Protein AF-A0A4R0XQH2-F1 (afdb_monomer_lite)

Structure (mmCIF, N/CA/C/O backbone):
data_AF-A0A4R0XQH2-F1
#
_entry.id   AF-A0A4R0XQH2-F1
#
loop_
_atom_site.group_PDB
_atom_site.id
_atom_site.type_symbol
_atom_site.label_atom_id
_atom_site.label_alt_id
_atom_site.label_comp_id
_atom_site.label_asym_id
_atom_site.label_entity_id
_atom_site.label_seq_id
_atom_site.pdbx_PDB_ins_code
_atom_site.Cartn_x
_atom_site.Cartn_y
_atom_site.Cartn_z
_atom_site.occupancy
_atom_site.B_iso_or_equiv
_atom_site.auth_seq_id
_atom_site.auth_comp_id
_atom_site.auth_asym_id
_atom_site.auth_atom_id
_atom_site.pdbx_PDB_model_num
ATOM 1 N N . MET A 1 1 ? 12.093 19.478 -3.278 1.00 37.38 1 MET A N 1
ATOM 2 C CA . MET A 1 1 ? 11.097 18.768 -4.104 1.00 37.38 1 MET A CA 1
ATOM 3 C C . MET A 1 1 ? 11.784 17.522 -4.631 1.00 37.38 1 MET A C 1
ATOM 5 O O . MET A 1 1 ? 12.547 17.656 -5.579 1.00 37.38 1 MET A O 1
ATOM 9 N N . SER A 1 2 ? 11.611 16.366 -3.983 1.00 43.06 2 SER A N 1
ATOM 10 C CA . SER A 1 2 ? 12.019 15.093 -4.594 1.00 43.06 2 SER A CA 1
ATOM 11 C C . SER A 1 2 ? 11.134 14.845 -5.810 1.00 43.06 2 SER A C 1
ATOM 13 O O . SER A 1 2 ? 9.915 15.009 -5.730 1.00 43.06 2 SER A O 1
ATOM 15 N N . GLY A 1 3 ? 11.756 14.562 -6.954 1.00 51.09 3 GLY A N 1
ATOM 16 C CA . GLY A 1 3 ? 11.044 14.127 -8.154 1.00 51.09 3 GLY A CA 1
ATOM 17 C C . GLY A 1 3 ? 10.484 12.713 -7.966 1.00 51.09 3 GLY A C 1
ATOM 18 O O . GLY A 1 3 ? 10.901 12.020 -7.044 1.00 51.09 3 GLY A O 1
ATOM 19 N N . PRO A 1 4 ? 9.537 12.272 -8.807 1.00 57.19 4 PRO A N 1
ATOM 20 C CA . PRO A 1 4 ? 9.018 10.911 -8.728 1.00 57.19 4 PRO A CA 1
ATOM 21 C C . PRO A 1 4 ? 10.150 9.894 -8.928 1.00 57.19 4 PRO A C 1
ATOM 23 O O . PRO A 1 4 ? 10.922 10.010 -9.883 1.00 57.19 4 PRO A O 1
ATOM 26 N N . ALA A 1 5 ? 10.236 8.898 -8.044 1.00 60.41 5 ALA A N 1
ATOM 27 C CA . ALA A 1 5 ? 11.120 7.755 -8.226 1.00 60.41 5 ALA A CA 1
ATOM 28 C C . ALA A 1 5 ? 10.648 6.949 -9.448 1.00 60.41 5 ALA A C 1
ATOM 30 O O . ALA A 1 5 ? 9.477 6.570 -9.559 1.00 60.41 5 ALA A O 1
ATOM 31 N N . ILE A 1 6 ? 11.554 6.735 -10.404 1.00 57.88 6 ILE A N 1
ATOM 32 C CA . ILE A 1 6 ? 11.260 6.031 -11.656 1.00 57.88 6 ILE A CA 1
ATOM 33 C C . ILE A 1 6 ? 11.747 4.589 -11.521 1.00 57.88 6 ILE A C 1
ATOM 35 O O . ILE A 1 6 ? 12.952 4.348 -11.445 1.00 57.88 6 ILE A O 1
ATOM 39 N N . TYR A 1 7 ? 10.827 3.625 -11.569 1.00 61.66 7 TYR A N 1
ATOM 40 C CA . TYR A 1 7 ? 11.166 2.204 -11.678 1.00 61.66 7 TYR A CA 1
ATOM 41 C C . TYR A 1 7 ? 11.381 1.867 -13.153 1.00 61.66 7 TYR A C 1
ATOM 43 O O . TYR A 1 7 ? 10.463 1.476 -13.876 1.00 61.66 7 TYR A O 1
ATOM 51 N N . VAL A 1 8 ? 12.615 2.098 -13.614 1.00 52.50 8 VAL A N 1
ATOM 52 C CA . VAL A 1 8 ? 13.013 2.051 -15.035 1.00 52.50 8 VAL A CA 1
ATOM 53 C C . VAL A 1 8 ? 12.855 0.654 -15.653 1.00 52.50 8 VAL A C 1
ATOM 55 O O . VAL A 1 8 ? 12.690 0.549 -16.864 1.00 52.50 8 VAL A O 1
ATOM 58 N N . THR A 1 9 ? 12.837 -0.414 -14.854 1.00 53.66 9 THR A N 1
ATOM 59 C CA . THR A 1 9 ? 12.627 -1.786 -15.345 1.00 53.66 9 THR A CA 1
ATOM 60 C C . THR A 1 9 ? 11.201 -2.069 -15.824 1.00 53.66 9 THR A C 1
ATOM 62 O O . THR A 1 9 ? 11.040 -2.949 -16.662 1.00 53.66 9 THR A O 1
ATOM 65 N N . GLU A 1 10 ? 10.186 -1.324 -15.362 1.00 62.84 10 GLU A N 1
ATOM 66 C CA . GLU A 1 10 ? 8.766 -1.592 -15.683 1.00 62.84 10 GLU A CA 1
ATOM 67 C C . GLU A 1 10 ? 8.022 -0.404 -16.319 1.00 62.84 10 GLU A C 1
ATOM 69 O O . GLU A 1 10 ? 6.828 -0.485 -16.594 1.00 62.84 10 GLU A O 1
ATOM 74 N N . GLY A 1 11 ? 8.697 0.729 -16.552 1.00 75.69 11 GLY A N 1
ATOM 75 C CA . GLY A 1 11 ? 8.049 1.917 -17.121 1.00 75.69 11 GLY A CA 1
ATOM 76 C C . GLY A 1 11 ? 7.010 2.551 -16.187 1.00 75.69 11 GLY A C 1
ATOM 77 O O . GLY A 1 11 ? 6.127 3.273 -16.637 1.00 75.69 11 GLY A O 1
ATOM 78 N N . ILE A 1 12 ? 7.094 2.299 -14.881 1.00 84.56 12 ILE A N 1
ATOM 79 C CA . ILE A 1 12 ? 6.172 2.836 -13.879 1.00 84.56 12 ILE A CA 1
ATOM 80 C C . ILE A 1 12 ? 6.739 4.133 -13.282 1.00 84.56 12 ILE A C 1
ATOM 82 O O . ILE A 1 12 ? 7.846 4.157 -12.740 1.00 84.56 12 ILE A O 1
ATOM 86 N N . VAL A 1 13 ? 5.945 5.209 -13.333 1.00 86.19 13 VAL A N 1
ATOM 87 C CA . VAL A 1 13 ? 6.208 6.467 -12.617 1.00 86.19 13 VAL A CA 1
ATOM 88 C C . VAL A 1 13 ? 5.348 6.503 -11.369 1.00 86.19 13 VAL A C 1
ATOM 90 O O . VAL A 1 13 ? 4.129 6.673 -11.439 1.00 86.19 13 VAL A O 1
ATOM 93 N N . HIS A 1 14 ? 5.989 6.356 -10.218 1.00 87.56 14 HIS A N 1
ATOM 94 C CA . HIS A 1 14 ? 5.329 6.359 -8.925 1.00 87.56 14 HIS A CA 1
ATOM 95 C C . HIS A 1 14 ? 5.366 7.750 -8.280 1.00 87.56 14 HIS A C 1
ATOM 97 O O . HIS A 1 14 ? 6.379 8.447 -8.329 1.00 87.56 14 HIS A O 1
ATOM 103 N N . ASN A 1 15 ? 4.255 8.153 -7.657 1.00 88.88 15 ASN A N 1
ATOM 104 C CA . ASN A 1 15 ? 4.189 9.350 -6.825 1.00 88.88 15 ASN A CA 1
ATOM 105 C C . ASN A 1 15 ? 4.077 8.950 -5.338 1.00 88.88 15 ASN A C 1
ATOM 107 O O . ASN A 1 15 ? 2.963 8.683 -4.863 1.00 88.88 15 ASN A O 1
ATOM 111 N N . PRO A 1 16 ? 5.199 8.912 -4.595 1.00 87.56 16 PRO A N 1
ATOM 112 C CA . PRO A 1 16 ? 5.208 8.450 -3.207 1.00 87.56 16 PRO A CA 1
ATOM 113 C C . PRO A 1 16 ? 4.423 9.380 -2.276 1.00 87.56 16 PRO A C 1
ATOM 115 O O . PRO A 1 16 ? 3.645 8.916 -1.445 1.00 87.56 16 PRO A O 1
ATOM 118 N N . ALA A 1 17 ? 4.533 10.699 -2.454 1.00 88.62 17 ALA A N 1
ATOM 119 C CA . ALA A 1 17 ? 3.855 11.670 -1.595 1.00 88.62 17 ALA A CA 1
ATOM 120 C C . ALA A 1 17 ? 2.323 11.579 -1.706 1.00 88.62 17 ALA A C 1
ATOM 122 O O . ALA A 1 17 ? 1.615 11.551 -0.694 1.00 88.62 17 ALA A O 1
ATOM 123 N N . GLU A 1 18 ? 1.792 11.486 -2.929 1.00 89.88 18 GLU A N 1
ATOM 124 C CA . GLU A 1 18 ? 0.350 11.308 -3.135 1.00 89.88 18 GLU A CA 1
ATOM 125 C C . GLU A 1 18 ? -0.143 9.938 -2.666 1.00 89.88 18 GLU A C 1
ATOM 127 O O . GLU A 1 18 ? -1.270 9.821 -2.178 1.00 89.88 18 GLU A O 1
ATOM 132 N N . THR A 1 19 ? 0.696 8.909 -2.780 1.00 91.31 19 THR A N 1
ATOM 133 C CA . THR A 1 19 ? 0.398 7.564 -2.280 1.00 91.31 19 THR A CA 1
ATOM 134 C C . THR A 1 19 ? 0.252 7.560 -0.761 1.00 91.31 19 THR A C 1
ATOM 136 O O . THR A 1 19 ? -0.772 7.104 -0.246 1.00 91.31 19 THR A O 1
ATOM 139 N N . ILE A 1 20 ? 1.208 8.150 -0.036 1.00 91.50 20 ILE A N 1
ATOM 140 C CA . ILE A 1 20 ? 1.154 8.294 1.426 1.00 91.50 20 ILE A CA 1
ATOM 141 C C . ILE A 1 20 ? -0.084 9.102 1.839 1.00 91.50 20 ILE A C 1
ATOM 143 O O . ILE A 1 20 ? -0.816 8.703 2.750 1.00 91.50 20 ILE A O 1
ATOM 147 N N . ALA A 1 21 ? -0.373 10.208 1.146 1.00 91.56 21 ALA A N 1
ATOM 148 C CA . ALA A 1 21 ? -1.557 11.020 1.418 1.00 91.56 21 ALA A CA 1
ATOM 149 C C . ALA A 1 21 ? -2.862 10.227 1.214 1.00 91.56 21 ALA A C 1
ATOM 151 O O . ALA A 1 21 ? -3.758 10.266 2.064 1.00 91.56 21 ALA A O 1
ATOM 152 N N . ALA A 1 22 ? -2.965 9.464 0.121 1.00 93.44 22 ALA A N 1
ATOM 153 C CA . ALA A 1 22 ? -4.116 8.611 -0.160 1.00 93.44 22 ALA A CA 1
ATOM 154 C C . ALA A 1 22 ? -4.272 7.493 0.883 1.00 93.44 22 ALA A C 1
ATOM 156 O O . ALA A 1 22 ? -5.392 7.212 1.320 1.00 93.44 22 ALA A O 1
ATOM 157 N N . ALA A 1 23 ? -3.165 6.892 1.319 1.00 94.00 23 ALA A N 1
ATOM 158 C CA . ALA A 1 23 ? -3.156 5.827 2.313 1.00 94.00 23 ALA A CA 1
ATOM 159 C C . ALA A 1 23 ? -3.653 6.334 3.672 1.00 94.00 23 ALA A C 1
ATOM 161 O O . ALA A 1 23 ? -4.590 5.769 4.245 1.00 94.00 23 ALA A O 1
ATOM 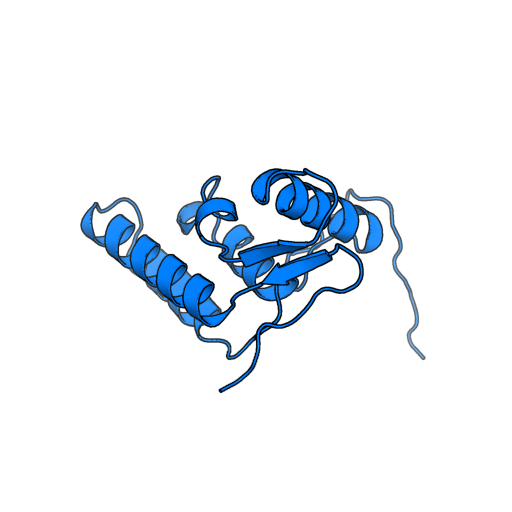162 N N . LYS A 1 24 ? -3.118 7.470 4.137 1.00 94.00 24 LYS A N 1
ATOM 163 C CA . LYS A 1 24 ? -3.565 8.143 5.367 1.00 94.00 24 LYS A CA 1
ATOM 164 C C . LYS A 1 24 ? -5.049 8.511 5.296 1.00 94.00 24 LYS A C 1
AT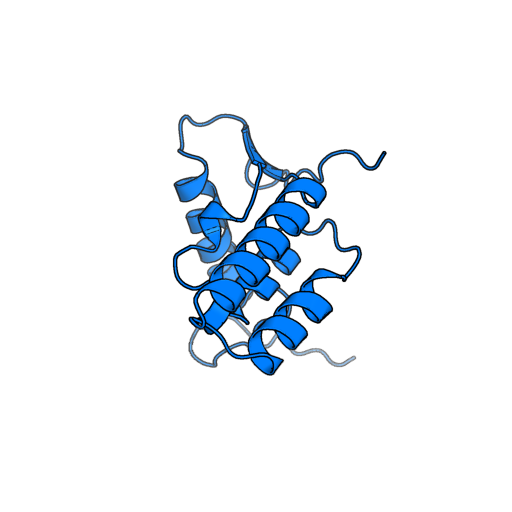OM 166 O O . LYS A 1 24 ? -5.797 8.245 6.237 1.00 94.00 24 LYS A O 1
ATOM 171 N N . ALA A 1 25 ? -5.518 9.037 4.163 1.00 94.75 25 ALA A N 1
ATOM 172 C CA . ALA A 1 25 ? -6.935 9.350 3.969 1.00 94.75 25 ALA A CA 1
ATOM 173 C C . ALA A 1 25 ? -7.839 8.103 4.045 1.00 94.75 25 ALA A C 1
ATOM 175 O O . ALA A 1 25 ? -8.926 8.161 4.632 1.00 94.75 25 ALA A O 1
ATOM 176 N N . LEU A 1 26 ? -7.401 6.964 3.492 1.00 94.50 26 LEU A N 1
ATOM 177 C CA . LEU A 1 26 ? -8.135 5.701 3.596 1.00 94.50 26 LEU A CA 1
ATOM 178 C C . LEU A 1 26 ? -8.209 5.213 5.046 1.00 94.50 26 LEU A C 1
ATOM 180 O O . LEU A 1 26 ? -9.296 4.839 5.491 1.00 94.50 26 LEU A O 1
ATOM 184 N N . ILE A 1 27 ? -7.097 5.267 5.789 1.00 95.00 27 ILE A N 1
ATOM 185 C CA . ILE A 1 27 ? -7.051 4.901 7.212 1.00 95.00 27 ILE A CA 1
ATOM 186 C C . ILE A 1 27 ? -8.074 5.726 7.998 1.00 95.00 27 ILE A C 1
ATOM 188 O O . ILE A 1 27 ? -8.924 5.154 8.685 1.00 95.00 27 ILE A O 1
ATOM 192 N N . VAL A 1 28 ? -8.059 7.058 7.851 1.00 95.00 28 VAL A N 1
ATOM 193 C CA . VAL A 1 28 ? -9.016 7.953 8.528 1.00 95.00 28 VAL A CA 1
ATOM 194 C C . VAL A 1 28 ? -10.453 7.583 8.172 1.00 95.00 28 VAL A C 1
ATOM 196 O O . VAL A 1 28 ? -11.297 7.447 9.058 1.00 95.00 28 VAL A O 1
ATOM 199 N N . ARG A 1 29 ? -10.743 7.360 6.885 1.00 94.38 29 ARG A N 1
ATOM 200 C CA . ARG A 1 29 ? -12.088 6.991 6.423 1.00 94.38 29 ARG A CA 1
ATOM 201 C C . ARG A 1 29 ? -12.549 5.653 7.003 1.00 94.38 29 ARG A C 1
ATOM 203 O O . ARG A 1 29 ? -13.697 5.551 7.433 1.00 94.38 29 ARG A O 1
ATOM 210 N N . LYS A 1 30 ? -11.692 4.629 7.016 1.00 93.88 30 LYS A N 1
ATOM 211 C CA . LYS A 1 30 ? -12.023 3.313 7.582 1.00 93.88 30 LYS A CA 1
ATOM 212 C C . LYS A 1 30 ? -12.198 3.391 9.100 1.00 93.88 30 LYS A C 1
ATOM 214 O O . LYS A 1 30 ? -13.141 2.796 9.618 1.00 93.88 30 LYS A O 1
ATOM 219 N N . ARG A 1 31 ? -11.389 4.195 9.800 1.00 95.31 31 ARG A N 1
ATOM 220 C CA . ARG A 1 31 ? -11.553 4.462 11.240 1.00 95.31 31 ARG A CA 1
ATOM 221 C C . ARG A 1 31 ? -12.859 5.162 11.569 1.00 95.31 31 ARG A C 1
ATOM 223 O O . ARG A 1 31 ? -13.556 4.716 12.473 1.00 95.31 31 ARG A O 1
ATOM 230 N N . ALA A 1 32 ? -13.221 6.197 10.815 1.00 94.94 32 ALA A N 1
ATOM 231 C CA . ALA A 1 32 ? -14.482 6.914 11.002 1.00 94.94 32 ALA A CA 1
ATOM 232 C C . ALA A 1 32 ? -15.708 6.005 10.807 1.00 94.94 32 ALA A C 1
ATOM 234 O O . ALA A 1 32 ? -16.733 6.193 11.452 1.00 94.94 32 ALA A O 1
ATOM 235 N N . ARG A 1 33 ? -15.589 4.990 9.943 1.00 95.06 33 ARG A N 1
ATOM 236 C CA . ARG A 1 33 ? -16.623 3.972 9.705 1.00 95.06 33 ARG A CA 1
ATOM 237 C C . ARG A 1 33 ? -16.567 2.789 10.674 1.00 95.06 33 ARG A C 1
ATOM 239 O O . ARG A 1 33 ? -17.331 1.849 10.492 1.00 95.06 33 ARG A O 1
ATOM 246 N N . LEU A 1 34 ? -15.655 2.805 11.651 1.00 93.94 34 LEU A N 1
ATOM 247 C CA . LEU A 1 34 ? -15.397 1.693 12.574 1.00 93.94 34 LEU A CA 1
ATOM 248 C C . LEU A 1 34 ? -15.056 0.367 11.864 1.00 93.94 34 LEU A C 1
ATOM 250 O O . LEU A 1 34 ? -15.228 -0.705 12.432 1.00 93.94 34 LEU A O 1
ATOM 254 N N . ALA A 1 35 ? -14.547 0.435 10.629 1.00 93.94 35 ALA A N 1
ATOM 255 C CA . ALA A 1 35 ? -14.175 -0.741 9.843 1.00 93.94 35 ALA A CA 1
ATOM 256 C C . ALA A 1 35 ? -12.828 -1.347 10.277 1.00 93.94 35 ALA A C 1
ATOM 258 O O . ALA A 1 35 ? -12.544 -2.492 9.949 1.00 93.94 35 ALA A O 1
ATOM 259 N N . ILE A 1 36 ? -12.006 -0.571 10.994 1.00 95.69 36 ILE A N 1
ATOM 260 C CA . ILE A 1 36 ? -10.721 -0.987 11.570 1.00 95.69 36 ILE A CA 1
ATOM 261 C C . ILE A 1 36 ? -10.562 -0.413 12.989 1.00 95.69 36 ILE A C 1
ATOM 263 O O . ILE A 1 36 ? -11.112 0.648 13.323 1.00 95.69 36 ILE A O 1
ATOM 267 N N . THR A 1 37 ? -9.795 -1.093 13.837 1.00 96.75 37 THR A N 1
ATOM 268 C CA . THR A 1 37 ? -9.529 -0.707 15.230 1.00 96.75 37 THR A CA 1
ATOM 269 C C . THR A 1 37 ? -8.505 0.426 15.339 1.00 96.75 37 THR A C 1
ATOM 271 O O . THR A 1 37 ? -7.863 0.821 14.365 1.00 96.75 37 THR A O 1
ATOM 274 N N . ALA A 1 38 ? -8.374 0.993 16.545 1.00 95.06 38 ALA A N 1
ATOM 275 C CA . ALA A 1 38 ? -7.394 2.045 16.826 1.00 95.06 38 ALA A CA 1
ATOM 276 C C . ALA A 1 38 ? -5.968 1.567 16.611 1.00 95.06 38 ALA A C 1
ATOM 278 O O . ALA A 1 38 ? -5.162 2.300 16.044 1.00 95.06 38 ALA A O 1
ATOM 279 N N . ASP A 1 39 ? -5.694 0.337 17.026 1.00 96.31 39 ASP A N 1
ATOM 280 C CA . ASP A 1 39 ? -4.362 -0.238 16.960 1.00 96.31 39 ASP A CA 1
ATOM 281 C C . ASP A 1 39 ? -3.991 -0.601 15.521 1.00 96.31 39 ASP A C 1
ATOM 283 O O . ASP A 1 39 ? -2.885 -0.281 15.099 1.00 96.31 39 ASP A O 1
ATOM 287 N N . GLN A 1 40 ? -4.937 -1.126 14.729 1.00 94.94 40 GLN A N 1
ATOM 288 C CA . GLN A 1 40 ? -4.739 -1.369 13.292 1.00 94.94 40 GLN A CA 1
ATOM 289 C C . GLN A 1 40 ? -4.399 -0.075 12.545 1.00 94.94 40 GLN A C 1
ATOM 291 O O . GLN A 1 40 ? -3.423 -0.013 11.802 1.00 94.94 40 GLN A O 1
ATOM 296 N N . ALA A 1 41 ? -5.162 0.998 12.782 1.00 94.69 41 ALA A N 1
ATOM 297 C CA . ALA A 1 41 ? -4.859 2.284 12.161 1.00 94.69 41 ALA A CA 1
ATOM 298 C C . ALA A 1 41 ? -3.544 2.889 12.642 1.00 94.69 41 ALA A C 1
ATOM 300 O O . ALA A 1 41 ? -2.832 3.459 11.825 1.00 94.69 41 ALA A O 1
ATOM 301 N N . ARG A 1 42 ? -3.221 2.785 13.938 1.00 94.81 42 ARG A N 1
ATOM 302 C CA . ARG A 1 42 ? -1.949 3.284 14.470 1.00 94.81 42 ARG A CA 1
ATOM 303 C C . ARG A 1 42 ? -0.779 2.553 13.820 1.00 94.81 42 ARG A C 1
ATOM 305 O O . ARG A 1 42 ? 0.125 3.216 13.337 1.00 94.81 42 ARG A O 1
ATOM 312 N N . SER A 1 43 ? -0.835 1.223 13.760 1.00 93.50 43 SER A N 1
ATOM 313 C CA . SER A 1 43 ? 0.220 0.409 13.151 1.00 93.50 43 SER A CA 1
ATOM 314 C C . SER A 1 43 ? 0.427 0.770 11.681 1.00 93.50 43 SER A C 1
ATOM 316 O O . SER A 1 43 ? 1.543 1.086 11.288 1.00 93.50 43 SER A O 1
ATOM 318 N N . ALA A 1 44 ? -0.650 0.811 10.888 1.00 92.69 44 ALA A N 1
ATOM 319 C CA . ALA A 1 44 ? -0.562 1.169 9.474 1.00 92.69 44 ALA A CA 1
ATOM 320 C C . ALA A 1 44 ? -0.070 2.607 9.257 1.00 92.69 44 ALA A C 1
ATOM 322 O O . ALA A 1 44 ? 0.633 2.882 8.290 1.00 92.69 44 ALA A O 1
ATOM 323 N N . TRP A 1 45 ? -0.436 3.535 10.144 1.00 93.38 45 TRP A N 1
ATOM 324 C CA . TRP A 1 45 ? 0.019 4.920 10.062 1.00 93.38 45 TRP A CA 1
ATOM 325 C C . TRP A 1 45 ? 1.512 5.050 10.345 1.00 93.38 45 TRP A C 1
ATOM 327 O O . TRP A 1 45 ? 2.210 5.715 9.587 1.00 93.38 45 TRP A O 1
ATOM 337 N N . THR A 1 46 ? 1.994 4.417 11.416 1.00 90.94 46 THR A N 1
ATOM 338 C CA . THR A 1 46 ? 3.411 4.438 11.797 1.00 90.94 46 THR A CA 1
ATOM 339 C C . THR A 1 46 ? 4.287 3.851 10.696 1.00 90.94 46 THR A C 1
ATOM 341 O O . THR A 1 46 ? 5.292 4.456 10.340 1.00 90.94 46 THR A O 1
ATOM 344 N N . ASP A 1 47 ? 3.870 2.740 10.091 1.00 89.19 47 ASP A N 1
ATOM 345 C CA . ASP A 1 47 ? 4.651 2.095 9.031 1.00 89.19 47 ASP A CA 1
ATOM 346 C C . ASP A 1 47 ? 4.658 2.888 7.710 1.00 89.19 47 ASP A C 1
ATOM 348 O O . ASP A 1 47 ? 5.528 2.671 6.876 1.00 89.19 47 ASP A O 1
ATOM 352 N N . LEU A 1 48 ? 3.709 3.812 7.507 1.00 87.94 48 LEU A N 1
ATOM 353 C CA . LEU A 1 48 ? 3.673 4.722 6.351 1.00 87.94 48 LEU A CA 1
ATOM 354 C C . LEU A 1 48 ? 4.492 6.002 6.544 1.00 87.94 48 LEU A C 1
ATOM 356 O O . LEU A 1 48 ? 4.656 6.760 5.591 1.00 87.94 48 LEU A O 1
ATOM 360 N N . GLU A 1 49 ? 4.932 6.305 7.765 1.00 80.81 49 GLU A N 1
ATOM 361 C CA . GLU A 1 49 ? 5.751 7.492 8.057 1.00 80.81 49 GLU A CA 1
ATOM 362 C C . GLU A 1 49 ? 7.244 7.269 7.813 1.00 80.81 49 GLU A C 1
ATOM 364 O O . GLU A 1 49 ? 8.052 8.151 8.084 1.00 80.81 49 GLU A O 1
ATOM 369 N N . THR A 1 50 ? 7.620 6.122 7.251 1.00 67.75 50 THR A N 1
ATOM 370 C CA . THR A 1 50 ? 8.943 5.944 6.661 1.00 67.75 50 THR A CA 1
ATOM 371 C C . THR A 1 50 ? 9.070 6.885 5.459 1.00 67.75 50 THR A C 1
ATOM 373 O O . THR A 1 50 ? 8.224 6.820 4.567 1.00 67.75 50 THR A O 1
ATOM 376 N N . ASP A 1 51 ? 10.104 7.737 5.419 1.00 60.69 51 ASP A N 1
ATOM 377 C CA . ASP A 1 51 ? 10.448 8.642 4.296 1.00 60.69 51 ASP A CA 1
ATOM 378 C C . ASP A 1 51 ? 10.901 7.873 3.032 1.00 60.69 51 ASP A C 1
ATOM 380 O O . ASP A 1 51 ? 11.842 8.253 2.337 1.00 60.69 51 ASP A O 1
ATOM 384 N N . ASP A 1 52 ? 10.266 6.738 2.760 1.00 65.25 52 ASP A N 1
ATOM 385 C CA . ASP A 1 52 ? 10.637 5.828 1.701 1.00 65.25 52 ASP A CA 1
ATOM 386 C C . ASP A 1 52 ? 9.927 6.223 0.404 1.00 65.25 52 ASP A C 1
ATOM 388 O O . ASP A 1 52 ? 8.694 6.206 0.299 1.00 65.25 52 ASP A O 1
ATOM 392 N N . GLU A 1 53 ? 10.722 6.614 -0.587 1.00 76.94 53 GLU A N 1
ATOM 393 C CA . GLU A 1 53 ? 10.262 6.883 -1.949 1.00 76.94 53 GLU A CA 1
ATOM 394 C C . GLU A 1 53 ? 10.127 5.584 -2.765 1.00 76.94 53 GLU A C 1
ATOM 396 O O . GLU A 1 53 ? 9.708 5.629 -3.926 1.00 76.94 53 GLU A O 1
ATOM 401 N N . ASP A 1 54 ? 10.461 4.435 -2.163 1.00 85.25 54 ASP A N 1
ATOM 402 C CA . ASP A 1 54 ? 10.473 3.143 -2.821 1.00 85.25 54 ASP A CA 1
ATOM 403 C C . ASP A 1 54 ? 9.057 2.550 -2.995 1.00 85.25 54 ASP A C 1
ATOM 405 O O . ASP A 1 54 ? 8.317 2.296 -2.040 1.00 85.25 54 ASP A O 1
ATOM 409 N N . LEU A 1 55 ? 8.667 2.311 -4.251 1.00 88.31 55 LEU A N 1
ATOM 410 C CA . LEU A 1 55 ? 7.386 1.719 -4.639 1.00 88.31 55 LEU A CA 1
ATOM 411 C C . LEU A 1 55 ? 7.204 0.311 -4.060 1.00 88.31 55 LEU A C 1
ATOM 413 O O . LEU A 1 55 ? 6.096 -0.028 -3.638 1.00 88.31 55 LEU A O 1
ATOM 417 N N . GLU A 1 56 ? 8.252 -0.517 -4.056 1.00 88.25 56 GLU A N 1
ATOM 418 C CA . GLU A 1 56 ? 8.181 -1.893 -3.555 1.00 88.25 56 GLU A CA 1
ATOM 419 C C . GLU A 1 56 ? 7.899 -1.894 -2.049 1.00 88.25 56 GLU A C 1
ATOM 421 O O . GLU A 1 56 ? 6.990 -2.589 -1.583 1.00 88.25 56 GLU A O 1
ATOM 426 N N . ALA A 1 57 ? 8.609 -1.048 -1.302 1.00 87.88 57 ALA A N 1
ATOM 427 C CA . ALA A 1 57 ? 8.430 -0.851 0.126 1.00 87.88 57 ALA A CA 1
ATOM 428 C C . ALA A 1 57 ? 7.031 -0.319 0.457 1.00 87.88 57 ALA A C 1
ATOM 430 O O . ALA A 1 57 ? 6.362 -0.856 1.345 1.00 87.88 57 ALA A O 1
ATOM 431 N N . GLN A 1 58 ? 6.530 0.677 -0.281 1.00 89.81 58 GLN A N 1
ATOM 432 C CA . GLN A 1 58 ? 5.183 1.211 -0.059 1.00 89.81 58 GLN A CA 1
ATOM 433 C C . GLN A 1 58 ? 4.088 0.181 -0.357 1.00 89.81 58 GLN A C 1
ATOM 435 O O . GLN A 1 58 ? 3.150 0.035 0.435 1.00 89.81 58 GLN A O 1
ATOM 440 N N . ILE A 1 59 ? 4.202 -0.571 -1.458 1.00 90.75 59 ILE A N 1
ATOM 441 C CA . ILE A 1 59 ? 3.265 -1.660 -1.773 1.00 90.75 59 ILE A CA 1
ATOM 442 C C . ILE A 1 59 ? 3.321 -2.731 -0.683 1.00 90.75 59 ILE A C 1
ATOM 444 O O . ILE A 1 59 ? 2.273 -3.167 -0.203 1.00 90.75 59 ILE A O 1
ATOM 448 N N . SER A 1 60 ? 4.518 -3.121 -0.247 1.00 89.19 60 SER A N 1
ATOM 449 C CA . SER A 1 60 ? 4.695 -4.094 0.828 1.00 89.19 60 SER A CA 1
ATOM 450 C C . SER A 1 60 ? 4.051 -3.638 2.133 1.00 89.19 60 SER A C 1
ATOM 452 O O . SER A 1 60 ? 3.307 -4.394 2.757 1.00 89.19 60 SER A O 1
ATOM 454 N N . THR A 1 61 ? 4.259 -2.387 2.547 1.00 90.62 61 THR A N 1
ATOM 455 C CA . THR A 1 61 ? 3.586 -1.816 3.722 1.00 90.62 61 THR A CA 1
ATOM 456 C C . THR A 1 61 ? 2.071 -1.951 3.604 1.00 90.62 61 THR A C 1
ATOM 458 O O . THR A 1 61 ? 1.421 -2.414 4.542 1.00 90.62 61 THR A O 1
ATOM 461 N N . MET A 1 62 ? 1.488 -1.649 2.443 1.00 91.88 62 MET A N 1
ATOM 462 C CA . MET A 1 62 ? 0.043 -1.803 2.261 1.00 91.88 62 MET A CA 1
ATOM 463 C C . MET A 1 62 ? -0.420 -3.262 2.295 1.00 91.88 62 MET A C 1
ATOM 465 O O . MET A 1 62 ? -1.479 -3.556 2.851 1.00 91.88 62 MET A O 1
ATOM 469 N N . LEU A 1 63 ? 0.352 -4.183 1.721 1.00 89.75 63 LEU A N 1
ATOM 470 C CA . LEU A 1 63 ? 0.009 -5.605 1.692 1.00 89.75 63 LEU A CA 1
ATOM 471 C C . LEU A 1 63 ? 0.171 -6.282 3.059 1.00 89.75 63 LEU A C 1
ATOM 473 O O . LEU A 1 63 ? -0.631 -7.159 3.391 1.00 89.75 63 LEU A O 1
ATOM 477 N N . ARG A 1 64 ? 1.128 -5.836 3.883 1.00 89.19 64 ARG A N 1
ATOM 478 C CA . ARG A 1 64 ? 1.276 -6.252 5.289 1.00 89.19 64 ARG A CA 1
ATOM 479 C C . ARG A 1 64 ? 0.057 -5.867 6.125 1.00 89.19 64 ARG A C 1
ATOM 481 O O . ARG A 1 64 ? -0.431 -6.678 6.907 1.00 89.19 64 ARG A O 1
ATOM 488 N N . HIS A 1 65 ? -0.497 -4.680 5.887 1.00 92.31 65 HIS A N 1
ATOM 489 C CA . HIS A 1 65 ? -1.724 -4.186 6.522 1.00 92.31 65 HIS A CA 1
ATOM 490 C C . HIS A 1 65 ? -2.975 -4.553 5.708 1.00 92.31 65 HIS A C 1
ATOM 492 O O . HIS A 1 65 ? -3.783 -3.697 5.334 1.00 92.31 65 HIS A O 1
ATOM 498 N N . ARG A 1 66 ? -3.144 -5.844 5.384 1.00 88.81 66 ARG A N 1
ATOM 499 C CA . ARG A 1 66 ? -4.243 -6.347 4.531 1.00 88.81 66 ARG A CA 1
ATOM 500 C C . ARG A 1 66 ? -5.637 -6.071 5.104 1.00 88.81 66 ARG A C 1
ATOM 502 O O . ARG A 1 66 ? -6.593 -5.890 4.357 1.00 88.81 66 ARG A O 1
ATOM 509 N N . ASP A 1 67 ? -5.771 -6.054 6.415 1.00 89.50 67 ASP A N 1
ATOM 510 C CA . ASP A 1 67 ? -6.978 -5.651 7.137 1.00 89.50 67 ASP A CA 1
ATOM 511 C C . ASP A 1 67 ? -7.338 -4.170 6.914 1.00 89.50 67 ASP A C 1
ATOM 513 O O . ASP A 1 67 ? -8.517 -3.809 6.874 1.00 89.50 67 ASP A O 1
ATOM 517 N N . VAL A 1 68 ? -6.335 -3.318 6.695 1.00 93.56 68 VAL A N 1
ATOM 518 C CA . VAL A 1 68 ? -6.501 -1.884 6.434 1.00 93.56 68 VAL A CA 1
ATOM 519 C C . VAL A 1 68 ? -6.646 -1.583 4.947 1.00 93.56 68 VAL A C 1
ATOM 521 O O . VAL A 1 68 ? -7.583 -0.879 4.571 1.00 93.56 68 VAL A O 1
ATOM 524 N N . PHE A 1 69 ? -5.775 -2.094 4.080 1.00 92.12 69 PHE A N 1
ATOM 525 C CA . PHE A 1 69 ? -5.770 -1.759 2.647 1.00 92.12 69 PHE A CA 1
ATOM 526 C C . PHE A 1 69 ? -6.418 -2.845 1.792 1.00 92.12 69 PHE A C 1
ATOM 528 O O . PHE A 1 69 ? -7.216 -2.536 0.910 1.00 92.12 69 PHE A O 1
ATOM 535 N N . GLY A 1 70 ? -6.165 -4.114 2.105 1.00 79.75 70 GLY A N 1
ATOM 536 C CA . GLY A 1 70 ? -6.823 -5.257 1.474 1.00 79.75 70 GLY A CA 1
ATOM 537 C C . GLY A 1 70 ? -6.753 -5.217 -0.057 1.00 79.75 70 GLY A C 1
ATOM 538 O O . GLY A 1 70 ? -5.712 -4.863 -0.601 1.00 79.75 70 GLY A O 1
ATOM 539 N N . PRO A 1 71 ? -7.834 -5.564 -0.778 1.00 79.12 71 PRO A N 1
ATOM 540 C CA . PRO A 1 71 ? -7.853 -5.521 -2.243 1.00 79.12 71 PRO A CA 1
ATOM 541 C C . PRO A 1 71 ? -7.763 -4.096 -2.815 1.00 79.12 71 PRO A C 1
ATOM 543 O O . PRO A 1 71 ? -7.516 -3.934 -4.006 1.00 79.12 71 PRO A O 1
ATOM 546 N N . ASP A 1 72 ? -7.936 -3.064 -1.985 1.00 81.50 72 ASP A N 1
ATOM 547 C CA . ASP A 1 72 ? -7.925 -1.671 -2.423 1.00 81.50 72 ASP A CA 1
ATOM 548 C C . ASP A 1 72 ? -6.505 -1.098 -2.531 1.00 81.50 72 ASP A C 1
ATOM 550 O O . ASP A 1 72 ? -6.363 0.041 -2.975 1.00 81.50 72 ASP A O 1
ATOM 554 N N . TYR A 1 73 ? -5.453 -1.835 -2.146 1.00 88.12 73 TYR A N 1
ATOM 555 C CA . TYR A 1 73 ? -4.080 -1.311 -2.102 1.00 88.12 73 TYR A CA 1
ATOM 556 C C . TYR A 1 73 ? -3.644 -0.671 -3.436 1.00 88.12 73 TYR A C 1
ATOM 558 O O . TYR A 1 73 ? -3.124 0.442 -3.446 1.00 88.12 73 TYR A O 1
ATOM 566 N N . SER A 1 74 ? -3.975 -1.285 -4.579 1.00 88.81 74 SER 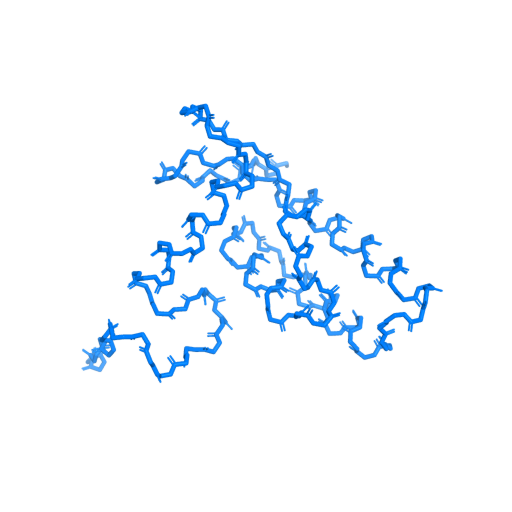A N 1
ATOM 567 C CA . SER A 1 74 ? -3.646 -0.754 -5.913 1.00 88.81 74 SER A CA 1
ATOM 568 C C . SER A 1 74 ? -4.364 0.557 -6.254 1.00 88.81 74 SER A C 1
ATOM 570 O O . SER A 1 74 ? -3.921 1.301 -7.124 1.00 88.81 74 SER A O 1
ATOM 572 N N . SER A 1 75 ? -5.470 0.868 -5.571 1.00 87.94 75 SER A N 1
ATOM 573 C CA . SER A 1 75 ? -6.186 2.145 -5.703 1.00 87.94 75 SER A CA 1
ATOM 574 C C . SER A 1 75 ? -5.594 3.265 -4.844 1.00 87.94 75 SER A C 1
ATOM 576 O O . SER A 1 75 ? -5.897 4.443 -5.067 1.00 87.94 75 SER A O 1
ATOM 578 N N . VAL A 1 76 ? -4.775 2.894 -3.859 1.00 92.75 76 VAL A N 1
ATOM 579 C CA . VAL A 1 76 ? -4.061 3.817 -2.978 1.00 92.75 76 VAL A CA 1
ATOM 580 C C . VAL A 1 76 ? -2.757 4.261 -3.628 1.00 92.75 76 VAL A C 1
ATOM 582 O O . VAL A 1 76 ? -2.458 5.452 -3.591 1.00 92.75 76 VAL A O 1
ATOM 585 N N . ILE A 1 77 ? -2.032 3.339 -4.272 1.00 91.31 77 ILE A N 1
ATOM 586 C CA . ILE A 1 77 ? -0.807 3.654 -5.014 1.00 91.31 77 ILE A CA 1
ATOM 587 C C . ILE A 1 77 ? -1.117 4.622 -6.165 1.00 91.31 77 ILE A C 1
ATOM 589 O O . ILE A 1 77 ? -1.906 4.330 -7.071 1.00 91.31 77 ILE A O 1
ATOM 593 N N . ARG A 1 78 ? -0.470 5.788 -6.135 1.00 90.56 78 ARG A N 1
ATOM 594 C CA . ARG A 1 78 ? -0.586 6.847 -7.142 1.00 90.56 78 ARG A CA 1
ATOM 595 C C . ARG A 1 78 ? 0.614 6.837 -8.080 1.00 90.56 78 ARG A C 1
ATOM 597 O O . ARG A 1 78 ? 1.753 6.630 -7.660 1.00 90.56 78 ARG A O 1
ATOM 604 N N . GLY A 1 79 ? 0.331 7.057 -9.359 1.00 86.31 79 GLY A N 1
ATOM 605 C CA . GLY A 1 79 ? 1.321 7.020 -10.427 1.00 86.31 79 GLY A CA 1
ATOM 606 C C . GLY A 1 79 ? 0.697 6.837 -11.808 1.00 86.31 79 GLY A C 1
ATOM 607 O O . GLY A 1 79 ? -0.530 6.816 -11.955 1.00 86.31 79 GLY A O 1
ATOM 608 N N . CYS A 1 80 ? 1.552 6.721 -12.821 1.00 85.00 80 CYS A N 1
ATOM 609 C CA . CYS A 1 80 ? 1.175 6.419 -14.198 1.00 85.00 80 CYS A CA 1
ATOM 610 C C . CYS A 1 80 ? 2.160 5.440 -14.857 1.00 85.00 80 CYS A C 1
ATOM 612 O O . CYS A 1 80 ? 3.307 5.308 -14.436 1.00 85.00 80 CYS A O 1
ATOM 614 N N . VAL A 1 81 ? 1.699 4.750 -15.904 1.00 85.56 81 VAL A N 1
ATOM 615 C CA . VAL A 1 81 ? 2.552 3.911 -16.765 1.00 85.56 81 VAL A CA 1
ATOM 616 C C . VAL A 1 81 ? 3.082 4.763 -17.912 1.00 85.56 81 VAL A C 1
ATOM 618 O O . VAL A 1 81 ? 2.329 5.526 -18.520 1.00 85.56 81 VAL A O 1
ATOM 621 N N . ILE A 1 82 ? 4.359 4.602 -18.238 1.00 81.62 82 ILE A N 1
ATOM 622 C CA . ILE A 1 82 ? 4.984 5.098 -19.458 1.00 81.62 82 ILE A CA 1
ATOM 623 C C . ILE A 1 82 ? 4.963 3.969 -20.491 1.00 81.62 82 ILE A C 1
ATOM 625 O O . ILE A 1 82 ? 5.650 2.965 -20.340 1.00 81.62 82 ILE A O 1
ATOM 629 N N . GLY A 1 83 ? 4.227 4.175 -21.583 1.00 70.06 83 GLY A N 1
ATOM 630 C CA . GLY A 1 83 ? 4.204 3.248 -22.716 1.00 70.06 83 GLY A CA 1
ATOM 631 C C . GLY A 1 83 ? 3.257 2.047 -22.561 1.00 70.06 83 GLY A C 1
ATOM 632 O O . GLY A 1 83 ? 2.494 1.934 -21.610 1.00 70.06 83 GLY A O 1
ATOM 633 N N . GLU A 1 84 ? 3.263 1.195 -23.586 1.00 63.06 84 GLU A N 1
ATOM 634 C CA . GLU A 1 84 ? 2.608 -0.127 -23.685 1.00 63.06 84 GLU A CA 1
ATOM 635 C C . GLU A 1 84 ? 1.074 -0.260 -23.612 1.00 63.06 84 GLU A C 1
ATOM 637 O O . GLU A 1 84 ? 0.572 -1.368 -23.762 1.00 63.06 84 GLU A O 1
ATOM 642 N N . GLY A 1 85 ? 0.271 0.797 -23.471 1.00 66.94 85 GLY A N 1
ATOM 643 C CA . GLY A 1 85 ? -1.202 0.656 -23.528 1.00 66.94 85 GLY A CA 1
ATOM 644 C C . GLY A 1 85 ? -1.804 -0.243 -22.430 1.00 66.94 85 GLY A C 1
ATOM 645 O O . GLY A 1 85 ? -2.990 -0.577 -22.476 1.00 66.94 85 GLY A O 1
ATOM 646 N N . ILE A 1 86 ? -0.997 -0.616 -21.433 1.00 76.06 86 ILE A N 1
ATOM 647 C CA . ILE A 1 86 ? -1.390 -1.382 -20.255 1.00 76.06 86 ILE A CA 1
ATOM 648 C C . ILE A 1 86 ? -1.994 -0.412 -19.236 1.00 76.06 86 ILE A C 1
ATOM 650 O O . ILE A 1 86 ? -1.475 0.677 -18.987 1.00 76.06 86 ILE A O 1
ATOM 654 N N . LEU A 1 87 ? -3.112 -0.803 -18.623 1.00 85.44 87 LEU A N 1
ATOM 655 C CA . LEU A 1 87 ? -3.706 -0.031 -17.533 1.00 85.44 87 LEU A CA 1
ATOM 656 C C . LEU A 1 87 ? -2.772 -0.036 -16.315 1.00 85.44 87 LEU A C 1
ATOM 658 O O . LEU A 1 87 ? -2.285 -1.093 -15.926 1.00 85.44 87 LEU A O 1
ATOM 662 N N . TRP A 1 88 ? -2.624 1.111 -15.645 1.00 86.06 88 TRP A N 1
ATOM 663 C CA . TRP A 1 88 ? -1.815 1.274 -14.421 1.00 86.06 88 TRP A CA 1
ATOM 664 C C . TRP A 1 88 ? -1.971 0.148 -13.403 1.00 86.06 88 TRP A C 1
ATOM 666 O O . TRP A 1 88 ? -0.986 -0.398 -12.919 1.00 86.06 88 TRP A O 1
ATOM 676 N N . ARG A 1 89 ? -3.216 -0.252 -13.129 1.00 87.19 89 ARG A N 1
ATOM 677 C CA . ARG A 1 89 ? -3.498 -1.365 -12.220 1.00 87.19 89 ARG A CA 1
ATOM 678 C C . ARG A 1 89 ? -2.838 -2.668 -12.674 1.00 87.19 89 ARG A C 1
ATOM 680 O O . ARG A 1 89 ? -2.235 -3.342 -11.853 1.00 87.19 89 ARG A O 1
ATOM 687 N N . GLY A 1 90 ? -2.963 -3.009 -13.955 1.00 87.56 90 GLY A N 1
ATOM 688 C CA . GLY A 1 90 ? -2.387 -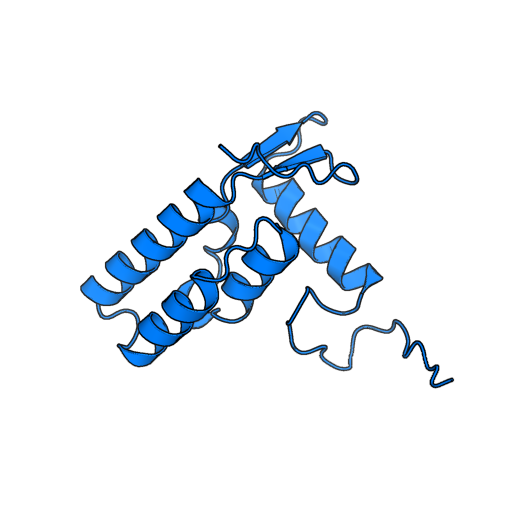4.234 -14.505 1.00 87.56 90 GLY A CA 1
ATOM 689 C C . GLY A 1 90 ? -0.860 -4.216 -14.464 1.00 87.56 90 GLY A C 1
ATOM 690 O O . GLY A 1 90 ? -0.260 -5.231 -14.137 1.00 87.56 90 GLY A O 1
ATOM 691 N N . ALA A 1 91 ? -0.242 -3.056 -14.712 1.00 87.81 91 ALA A N 1
ATOM 692 C CA . ALA A 1 91 ? 1.203 -2.886 -14.573 1.00 87.81 91 ALA A CA 1
ATOM 693 C C . ALA A 1 91 ? 1.661 -3.084 -13.116 1.00 87.81 91 ALA A C 1
ATOM 695 O O . ALA A 1 91 ? 2.584 -3.848 -12.867 1.00 87.81 91 ALA A O 1
ATOM 696 N N . LEU A 1 92 ? 0.966 -2.489 -12.138 1.00 89.44 92 LEU A N 1
ATOM 697 C CA . LEU A 1 92 ? 1.267 -2.698 -10.715 1.00 89.44 92 LEU A CA 1
ATOM 698 C C . LEU A 1 92 ? 1.092 -4.157 -10.275 1.00 89.44 92 LEU A C 1
ATOM 700 O O . LEU A 1 92 ? 1.917 -4.686 -9.534 1.00 89.44 92 LEU A O 1
ATOM 704 N N . GLU A 1 93 ? 0.013 -4.812 -10.703 1.00 88.81 93 GLU A N 1
ATOM 705 C CA . GLU A 1 93 ? -0.228 -6.223 -10.385 1.00 88.81 93 GLU A CA 1
ATOM 706 C C . GLU A 1 93 ? 0.863 -7.115 -10.983 1.00 88.81 93 GLU A C 1
ATOM 708 O O . GLU A 1 93 ? 1.362 -8.011 -10.299 1.00 88.81 93 GLU A O 1
ATOM 713 N N . LYS A 1 94 ? 1.276 -6.833 -12.224 1.00 87.88 94 LYS A N 1
ATOM 714 C CA . LYS A 1 94 ? 2.388 -7.519 -12.879 1.00 87.88 94 LYS A CA 1
ATOM 715 C C . LYS A 1 94 ? 3.698 -7.315 -12.114 1.00 87.88 94 LYS A C 1
ATOM 717 O O . LYS A 1 94 ? 4.329 -8.309 -11.772 1.00 87.88 94 LYS A O 1
ATOM 722 N N . PHE A 1 95 ? 4.039 -6.076 -11.763 1.00 89.56 95 PHE A N 1
ATOM 723 C CA . PHE A 1 95 ? 5.229 -5.744 -10.975 1.00 89.56 95 PHE A CA 1
ATOM 724 C C . PHE A 1 95 ? 5.305 -6.549 -9.670 1.00 89.56 95 PHE A C 1
ATOM 726 O O . PHE A 1 95 ? 6.349 -7.107 -9.332 1.00 89.56 95 PHE A O 1
ATOM 733 N N . VAL A 1 96 ? 4.189 -6.666 -8.940 1.00 90.12 96 VAL A N 1
ATOM 734 C CA . VAL A 1 96 ? 4.135 -7.447 -7.692 1.00 90.12 96 VAL A CA 1
ATOM 735 C C . VAL A 1 96 ? 4.367 -8.935 -7.950 1.00 90.12 96 VAL A C 1
ATOM 737 O O . VAL A 1 96 ? 5.088 -9.585 -7.190 1.00 90.12 96 VAL A O 1
ATOM 740 N N . VAL A 1 97 ? 3.749 -9.490 -8.996 1.00 89.94 97 VAL A N 1
ATOM 741 C CA . VAL A 1 97 ? 3.904 -10.904 -9.366 1.00 89.94 97 VAL A CA 1
ATOM 742 C C . VAL A 1 97 ? 5.344 -11.203 -9.769 1.00 89.94 97 VAL A C 1
ATOM 744 O O . VAL A 1 97 ? 5.928 -12.153 -9.249 1.00 89.94 97 VAL A O 1
ATOM 747 N N . ASP A 1 98 ? 5.925 -10.384 -10.640 1.00 88.12 98 ASP A N 1
ATOM 748 C CA . ASP A 1 98 ? 7.286 -10.548 -11.143 1.00 88.12 98 ASP A CA 1
ATOM 749 C C . ASP A 1 98 ? 8.319 -10.394 -10.019 1.00 88.12 98 ASP A C 1
ATOM 751 O O . ASP A 1 98 ? 9.193 -11.248 -9.861 1.00 88.12 98 ASP A O 1
ATOM 755 N N . THR A 1 99 ? 8.176 -9.366 -9.177 1.00 87.81 99 THR A N 1
ATOM 756 C CA . THR A 1 99 ? 9.074 -9.138 -8.035 1.00 87.81 99 THR A CA 1
ATOM 757 C C . THR A 1 99 ? 9.017 -10.300 -7.048 1.00 87.81 99 THR A C 1
ATOM 759 O O . THR A 1 99 ? 10.054 -10.800 -6.617 1.00 87.81 99 THR A O 1
ATOM 762 N N . ARG A 1 100 ? 7.824 -10.821 -6.736 1.00 88.56 100 ARG A N 1
ATOM 763 C CA . ARG A 1 100 ? 7.699 -12.019 -5.890 1.00 88.56 100 ARG A CA 1
ATOM 764 C C . ARG A 1 100 ? 8.246 -13.275 -6.559 1.00 88.56 100 ARG A C 1
ATOM 766 O O . ARG A 1 100 ? 8.808 -14.114 -5.864 1.00 88.56 100 ARG A O 1
ATOM 773 N N . ALA A 1 101 ? 8.105 -13.426 -7.873 1.00 86.56 101 ALA A N 1
ATOM 774 C CA . ALA A 1 101 ? 8.688 -14.555 -8.595 1.00 86.56 101 ALA A CA 1
ATOM 775 C C . ALA A 1 101 ? 10.226 -14.515 -8.564 1.00 86.56 101 ALA A C 1
ATOM 777 O O . ALA A 1 101 ? 10.859 -15.563 -8.457 1.00 86.56 101 ALA A O 1
ATOM 778 N N . ALA A 1 102 ? 10.817 -13.318 -8.613 1.00 86.19 102 ALA A N 1
ATOM 779 C CA . ALA A 1 102 ? 12.260 -13.120 -8.536 1.00 86.19 102 ALA A CA 1
ATOM 780 C C . ALA A 1 102 ? 12.814 -13.257 -7.105 1.00 86.19 102 ALA A C 1
ATOM 782 O O . ALA A 1 102 ? 13.848 -13.895 -6.908 1.00 86.19 102 ALA A O 1
ATOM 783 N N . ASN A 1 103 ? 12.125 -12.680 -6.115 1.00 84.62 103 ASN A N 1
ATOM 784 C CA . ASN A 1 103 ? 12.647 -12.485 -4.756 1.00 84.62 103 ASN A CA 1
ATOM 785 C C . ASN A 1 103 ? 11.990 -13.390 -3.694 1.00 84.62 103 ASN A C 1
ATOM 787 O O . ASN A 1 103 ? 12.421 -13.414 -2.543 1.00 84.62 103 ASN A O 1
ATOM 791 N N . GLY A 1 104 ? 10.917 -14.105 -4.036 1.00 86.56 104 GLY A N 1
ATOM 792 C CA . GLY A 1 104 ? 10.085 -14.890 -3.113 1.00 86.56 104 GLY A CA 1
ATOM 793 C C . GLY A 1 104 ? 9.078 -14.061 -2.303 1.00 86.56 104 GLY A C 1
ATOM 794 O O . GLY A 1 104 ? 8.027 -14.576 -1.919 1.00 86.56 104 GLY A O 1
ATOM 795 N N . ALA A 1 105 ? 9.360 -12.777 -2.072 1.00 86.75 105 ALA A N 1
ATOM 796 C CA . ALA A 1 105 ? 8.512 -11.830 -1.350 1.00 86.75 105 ALA A CA 1
ATOM 797 C C . ALA A 1 105 ? 8.815 -10.388 -1.790 1.00 86.75 105 ALA A C 1
ATOM 799 O O . ALA A 1 105 ? 9.865 -10.144 -2.383 1.00 86.75 105 ALA A O 1
ATOM 800 N N . LEU A 1 106 ? 7.919 -9.441 -1.492 1.00 88.06 106 LEU A N 1
ATOM 801 C CA . LEU A 1 106 ? 8.257 -8.015 -1.580 1.00 88.06 106 LEU A CA 1
ATOM 802 C C . LEU A 1 106 ? 9.106 -7.590 -0.376 1.00 88.06 106 LEU A C 1
ATOM 804 O O . LEU A 1 106 ? 9.084 -8.239 0.676 1.00 88.06 106 LEU A O 1
ATOM 808 N N . TYR A 1 107 ? 9.800 -6.463 -0.503 1.00 83.25 107 TYR A N 1
ATOM 809 C CA . TYR A 1 107 ? 10.587 -5.846 0.561 1.00 83.25 107 TYR A CA 1
ATOM 810 C C . TYR A 1 107 ? 9.865 -5.841 1.917 1.00 83.25 107 TYR A C 1
ATOM 812 O O . TYR A 1 107 ? 8.821 -5.223 2.076 1.00 83.25 107 TYR A O 1
ATOM 820 N N . GLY A 1 108 ? 10.410 -6.508 2.934 1.00 76.69 108 GLY A N 1
ATOM 821 C CA . GLY A 1 108 ? 9.840 -6.502 4.288 1.00 76.69 108 GLY A CA 1
ATOM 822 C C . GLY A 1 108 ? 8.574 -7.350 4.488 1.00 76.69 108 GLY A C 1
ATOM 823 O O . GLY A 1 108 ? 8.085 -7.417 5.620 1.00 76.69 108 GLY A O 1
ATOM 824 N N . GLU A 1 109 ? 8.050 -8.023 3.456 1.00 82.31 109 GLU A N 1
ATOM 825 C CA . GLU A 1 109 ? 7.065 -9.096 3.634 1.00 82.31 109 GLU A CA 1
ATOM 826 C C . GLU A 1 109 ? 7.738 -10.344 4.229 1.00 82.31 109 GLU A C 1
ATOM 828 O O . GLU A 1 109 ? 8.901 -10.652 3.956 1.00 82.31 109 GLU A O 1
ATOM 833 N N . ILE A 1 110 ? 6.997 -11.104 5.042 1.00 70.31 110 ILE A N 1
ATOM 834 C CA . ILE A 1 110 ? 7.476 -12.402 5.529 1.00 70.31 110 ILE A CA 1
ATOM 835 C C . ILE A 1 110 ? 7.512 -13.360 4.336 1.00 70.31 110 ILE A C 1
ATOM 837 O O . ILE A 1 110 ? 6.466 -13.722 3.793 1.00 70.31 110 ILE A O 1
ATOM 841 N N . CYS A 1 111 ? 8.712 -13.791 3.951 1.00 62.22 111 CYS A N 1
ATOM 842 C CA . CYS A 1 111 ? 8.892 -14.791 2.907 1.00 62.22 111 CYS A CA 1
ATOM 843 C C . CYS A 1 111 ? 8.228 -16.102 3.354 1.00 62.22 111 CYS A C 1
ATOM 845 O O . CYS A 1 111 ? 8.666 -16.740 4.314 1.00 62.22 111 CYS A O 1
ATOM 847 N N . THR A 1 112 ? 7.117 -16.476 2.715 1.00 53.59 112 THR A N 1
ATOM 848 C CA . THR A 1 112 ? 6.437 -17.736 3.030 1.00 53.59 112 THR A CA 1
ATOM 849 C C . THR A 1 112 ? 7.146 -18.878 2.299 1.00 53.59 112 THR A C 1
ATOM 851 O O . THR A 1 112 ? 7.372 -18.788 1.090 1.00 53.59 112 THR A O 1
ATOM 854 N N . PRO A 1 113 ? 7.526 -19.964 2.998 1.00 42.84 113 PRO A N 1
ATOM 855 C CA . PRO A 1 113 ? 8.234 -21.076 2.380 1.00 42.84 113 PRO A CA 1
ATOM 856 C C . PRO A 1 113 ? 7.262 -21.833 1.467 1.00 42.84 113 PRO A C 1
ATOM 858 O O . PRO A 1 113 ? 6.411 -22.590 1.926 1.00 42.84 113 PRO A O 1
ATOM 861 N N . GLY A 1 114 ? 7.359 -21.581 0.164 1.00 45.16 114 GLY A N 1
ATOM 862 C CA . GLY A 1 114 ? 6.484 -22.170 -0.854 1.00 45.16 114 GLY A CA 1
ATOM 863 C C . GLY A 1 114 ? 6.739 -21.642 -2.268 1.00 45.16 114 GLY A C 1
ATOM 864 O O . GLY A 1 114 ? 6.493 -22.356 -3.236 1.00 45.16 114 GLY A O 1
ATOM 865 N N . GLY A 1 115 ? 7.309 -20.439 -2.398 1.00 38.22 115 GLY A N 1
ATOM 866 C CA . GLY A 1 115 ? 7.925 -19.970 -3.639 1.00 38.22 115 GLY A CA 1
ATOM 867 C C . GLY A 1 115 ? 9.340 -20.533 -3.768 1.00 38.22 115 GLY A C 1
ATOM 868 O O . GLY A 1 115 ? 10.258 -20.086 -3.087 1.00 38.22 115 GLY A O 1
ATOM 869 N N . LEU A 1 116 ? 9.514 -21.558 -4.598 1.00 46.94 116 LEU A N 1
ATOM 870 C CA . LEU A 1 116 ? 10.814 -22.130 -4.952 1.00 46.94 116 LEU A CA 1
ATOM 871 C C . LEU A 1 116 ? 11.715 -21.057 -5.590 1.00 46.94 116 LEU A C 1
ATOM 873 O O . LEU A 1 116 ? 11.545 -20.721 -6.756 1.00 46.94 116 LEU A O 1
ATOM 877 N N . GLY A 1 117 ? 12.687 -20.555 -4.823 1.00 36.88 117 GLY A N 1
ATOM 878 C CA . GLY A 1 117 ? 13.658 -19.570 -5.302 1.00 36.88 117 GLY A CA 1
ATOM 879 C C . GLY A 1 117 ? 14.709 -19.166 -4.265 1.00 36.88 117 GLY A C 1
ATOM 880 O O . GLY A 1 117 ? 14.810 -17.998 -3.940 1.00 36.88 117 GLY A O 1
ATOM 881 N N . MET A 1 118 ? 15.476 -20.139 -3.750 1.00 38.53 118 MET A N 1
ATOM 882 C CA . MET A 1 118 ? 16.808 -19.986 -3.121 1.00 38.53 118 MET A CA 1
ATOM 883 C C . MET A 1 118 ? 16.964 -18.871 -2.061 1.00 38.53 118 MET A C 1
ATOM 885 O O . MET A 1 118 ? 17.203 -17.710 -2.361 1.00 38.53 118 MET A O 1
ATOM 889 N N . LEU A 1 119 ? 17.028 -19.202 -0.769 1.00 38.81 119 LEU A N 1
ATOM 890 C CA . LEU A 1 119 ? 18.316 -19.500 -0.113 1.00 38.81 119 LEU A CA 1
ATOM 891 C C . LEU A 1 119 ? 19.552 -19.180 -0.981 1.00 38.81 119 LEU A C 1
ATOM 893 O O . LEU A 1 119 ? 20.276 -20.079 -1.406 1.00 38.81 119 LEU A O 1
ATOM 897 N N . ARG A 1 120 ? 19.853 -17.894 -1.195 1.00 37.94 120 ARG A N 1
ATOM 898 C CA . ARG A 1 120 ? 21.248 -17.478 -1.367 1.00 37.94 120 ARG A CA 1
ATOM 899 C C . ARG A 1 120 ? 21.904 -17.456 0.004 1.00 37.94 120 ARG A C 1
ATOM 901 O O . ARG A 1 120 ? 21.933 -16.466 0.724 1.00 37.94 120 ARG A O 1
ATOM 908 N N . HIS A 1 121 ? 22.391 -18.633 0.356 1.00 34.81 121 HIS A N 1
ATOM 909 C CA . HIS A 1 121 ? 23.441 -18.826 1.329 1.00 34.81 121 HIS A CA 1
ATOM 910 C C . HIS A 1 121 ? 24.694 -18.077 0.852 1.00 34.81 121 HIS A C 1
ATOM 912 O O . HIS A 1 121 ? 25.145 -18.318 -0.266 1.00 34.81 121 HIS A O 1
ATOM 918 N N . GLN A 1 122 ? 25.198 -17.166 1.683 1.00 32.72 122 GLN A N 1
ATOM 919 C CA . GLN A 1 122 ? 26.609 -16.912 2.035 1.00 32.72 122 GLN A CA 1
ATOM 920 C C . GLN A 1 122 ? 26.598 -15.594 2.839 1.00 32.72 122 GLN A C 1
ATOM 922 O O . GLN A 1 122 ? 26.212 -14.567 2.304 1.00 32.72 122 GLN A O 1
ATOM 927 N N . ALA A 1 123 ? 26.862 -15.522 4.147 1.00 34.66 123 ALA A N 1
ATOM 928 C CA . ALA A 1 123 ? 27.824 -16.284 4.939 1.00 34.66 123 ALA A CA 1
ATOM 929 C C . ALA A 1 123 ? 29.155 -16.442 4.195 1.00 34.66 123 ALA A C 1
ATOM 931 O O . ALA A 1 123 ? 29.459 -17.528 3.713 1.00 34.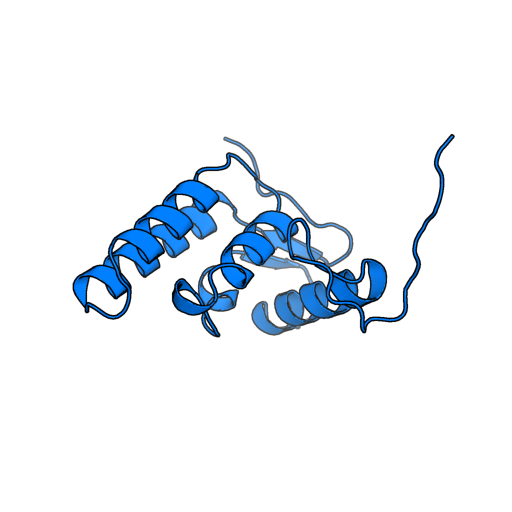66 123 ALA A O 1
ATOM 932 N N . CYS A 1 124 ? 29.871 -15.324 4.059 1.00 34.44 124 CYS A N 1
ATOM 933 C CA . CYS A 1 124 ? 31.298 -15.170 4.349 1.00 34.44 124 CYS A CA 1
ATOM 934 C C . CYS A 1 124 ? 31.613 -13.677 4.484 1.00 34.44 124 CYS A C 1
ATOM 936 O O . CYS A 1 124 ? 31.210 -12.915 3.580 1.00 34.44 124 CYS A O 1
#

Foldseek 3Di:
DDAFDAPPVQQWGWDLVQLLVLLLVLLVVCVVVVLDDPVLSVQLNVLSPPPDSDPLSQLQSLVVSCSRCNPNSQVSTDTDGDDDPDHSSRSVVVVQVVCCLAPCHTDPDDRDPPNPDDDPDDDD

Sequence (124 aa):
MSGPAIYVTEGIVHNPAETIAAAKALIVR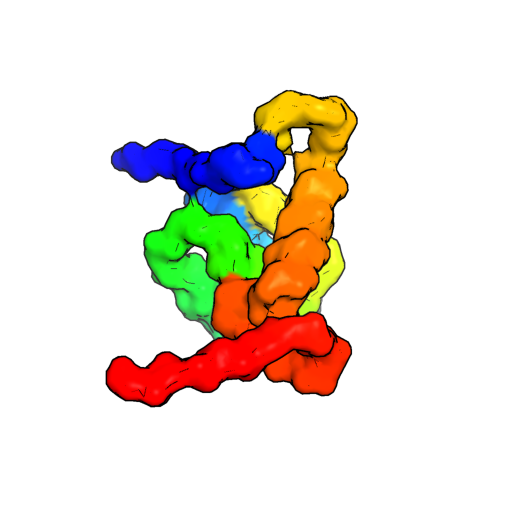KRARLAITADQARSAWTDLETDDEDLEAQISTMLRHRDVFGPDYSSVIRGCVIGEGILWRGALEKFVVDTRAANGALYGEICTPGGLGMLRHQAC

Radius of gyration: 15.54 Å; chains: 1; bounding box: 48×41×41 Å

Organism: NCBI:txid1245441

Secondary structure (DSSP, 8-state):
-PPPPEETTTTEEE-HHHHHHHHHHHHHHHHHTTSS-HHHHHHHHHHH-S----HHHHHHHHHHTTTTTGGGHHHHS-EEE-STT--HHHHHHHHHHHHHHHHSS-TTS---TTS---------

pLDDT: mean 79.56, std 18.09, range [32.72, 96.75]

=== Feature glossary ===
Each block in this record encodes a different view of the same protein. In brief:

Predicted aligned error. PAE(i, j) answers: if I align the predicted and true structures on residue i, how far off (in Å) do I expect residue j to be? A block-diagonal PAE matrix with low values on the blocks and high values off-diagonal is the signature of a multi-domain protein with confidently predicted domains but uncertain inter-domain orientation.

Contact-map, Ramachandran, and PAE plots. Plot images: a contact map (which residues are close in 3D, as an N×N binary image), a Ramachandran scatter (backbone torsion angles, revealing secondary-structure composition at a glance), and — for AlphaFold structures — a PAE heatmap (pairwise prediction confidence).

Backbone torsions (φ/ψ). φ (phi) and ψ (psi) are the two rotatable backbone dihedrals per residue: φ is the C(i-1)–N–Cα–C torsion, ψ is the N–Cα–C–N(i+1) torsion, both in degrees on (−180°, 180°]. α-helical residues cluster near (−60°, −45°); β-strand residues near (−120°, +130°). A Ramachandran plot is simply a scatter of (φ, ψ) for every residue.

Foldseek 3Di. A 3Di character summarizes, for each residue, the relative orientation of the Cα frame of its nearest spatial neighbor. Because it encodes fold topology rather than chemistry, 3Di alignments detect remote structural similarity that sequence alignment misses.

Radius of gyration, Cα contacts, bounding box. Three whole-structure scalars: the radius of gyration (RMS distance of Cα from centroid, in Å), the count of Cα–Cα contacts (pairs closer than 8 Å and separated by more than four residues in sequence — i.e. tertiary, not local, contacts), and the bounding-box dimensions. Together they distinguish compact globular folds from extended fibres or disordered chains.

Sequence. Sequence gives the chain of amino acids in standard one-letter code (A=alanine, C=cysteine, …, Y=tyrosine), read N→C. It is the only feature that is directly encoded by the gene; all structural features are derived from the folded form of this sequence.

mmCIF coordinates. Atomic coordinates in PDBx/mmCIF format — the same representation the Protein Data Bank distributes. Each line of the _atom_site loop places one backbone atom in Cartesian space (units: ångströms, origin: arbitrary).

Secondary structure (3-state, P-SEA). Three-state secondary structure (P-SEA) collapses the eight DSSP classes into helix (a), strand (b), and coil (c). P-SEA assigns these from Cα geometry alone — distances and angles — without requiring backbone oxygens, so it works on any Cα trace.

InterPro / GO / CATH / organism. Functional annotations link the protein to curated databases. InterPro entries identify conserved domains and families by matching the sequence against member-database signatures (Pfam, PROSITE, CDD, …). Gene Ontology (GO) terms describe molecular function, biological process, and cellular component in a controlled vocabulary. CATH places the structure in a hierarchical fold classification (Class/Architecture/Topology/Homologous-superfamily). The organism is the source species.

B-factor. B-factor (Debye–Waller factor) reflects atomic displacement in the crystal lattice. It is an experimental observable (units Å²), not a prediction; low values mean the atom is pinned down, high values mean it moves or is heterogeneous across the crystal.

Rendered structure images. Structure images are PyMOL renders from six orthogonal camera directions. Cartoon representation draws helices as coils and strands as arrows; sticks shows the backbone as bonds; surface shows the solvent-excluded envelope. Rainbow coloring maps sequence position to hue (blue→red, N→C); chain coloring assigns a distinct color per polypeptide.

Solvent-accessible surface area. Solvent-accessible surface area (SASA) is the area in Å² traced out by the centre of a 1.4 Å probe sphere (a water molecule) rolled over the protein's van der Waals surface (Shrake–Rupley / Lee–Richards construction). Buried residues have near-zero SASA; fully exposed residues can exceed 200 Å². The total SASA scales roughly with the number of surface residues.

Secondary structure (8-state, DSSP). The SS8 string is DSSP's per-residue secondary-structure call. α-helix (H) means an i→i+4 H-bond ladder; β-strand (E) means the residue participates in a β-sheet; 3₁₀ (G) and π (I) are tighter and wider helices; T/S are turns/bends; '-' is loop.

pLDDT. For AlphaFold models, the B-factor field carries pLDDT — the model's own estimate of local accuracy on a 0–100 scale. Regions with pLDDT<50 should be treated as essentially unmodeled; they often correspond to intrinsically disordered segments.

Nearest PDB structures. Nearest PDB neighbors are the top structural matches found by Foldseek when searching this structure against the entire Protein Data Bank. Each hit reports a TM-score (0 to 1; >0.5 almost always implies the same fold) and an E-value. These are *structural* homologs — they may share no detectable sequence similarity.